Protein AF-A0A821KE47-F1 (afdb_monomer)

Secondary structure (DSSP, 8-state):
--PPPTT-------TT---TTS-----S-S---SSHHHHHHHHHHHHHHHHHHHHGGGTSSS-EEEEEE-SGGGGT--SSPPPP------TTTEEEETTEEEEEEEPTT--PPPPP-----EEEEEPP----STTTT-HHHHHHHHHHHHHHHHHHHHHHH--------

Mean predicted aligned error: 13.87 Å

Sequence (169 aa):
QAGISPTNIEFFYNDQCPSTLLSIPARLFPSYGTGDEQQIYLCRELIELSKQIRILNNELPLKINNIIGIDETFRYTNVFPPLPSSFQTDLHKIRSIEHDKYALIPRSTSRYAPPYSQSLLVLCQLEMTSSNDEGFETLERIKHSKILYYIQLSKLLTYNIHYIFLATT

Radius of gyration: 21.82 Å; Cα contacts (8 Å, |Δi|>4): 116; chains: 1; bounding box: 50×42×61 Å

pLDDT: mean 70.12, std 20.48, range [29.33, 94.44]

Structure (mmCIF, N/CA/C/O backbone):
data_AF-A0A821KE47-F1
#
_entry.id   AF-A0A821KE47-F1
#
loop_
_atom_site.group_PDB
_atom_site.id
_atom_site.type_symbol
_atom_site.label_atom_id
_atom_site.label_alt_id
_atom_site.label_comp_id
_atom_site.label_asym_id
_atom_site.label_entity_id
_atom_site.label_seq_id
_atom_site.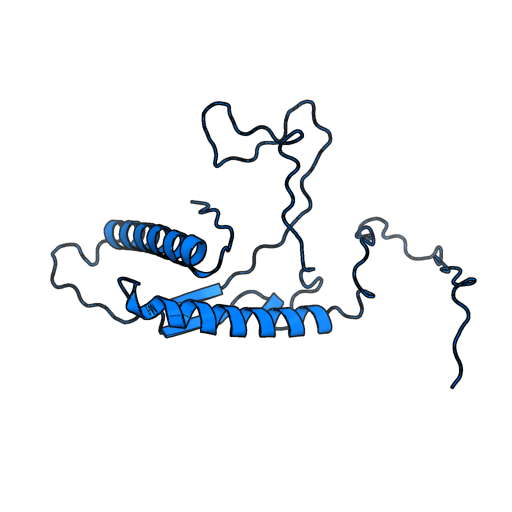pdbx_PDB_ins_code
_atom_site.Cartn_x
_atom_site.Cartn_y
_atom_site.Cartn_z
_atom_site.occupancy
_atom_site.B_iso_or_equiv
_atom_site.auth_seq_id
_atom_site.auth_comp_id
_atom_site.auth_asym_id
_atom_site.auth_atom_id
_atom_site.pdbx_PDB_model_num
ATOM 1 N N . GLN A 1 1 ? 4.639 -22.453 -38.410 1.00 37.50 1 GLN A N 1
ATOM 2 C CA . GLN A 1 1 ? 5.419 -22.667 -37.174 1.00 37.50 1 GLN A CA 1
ATOM 3 C C . GLN A 1 1 ? 6.883 -22.502 -37.541 1.00 37.50 1 GLN A C 1
ATOM 5 O O . GLN A 1 1 ? 7.410 -23.349 -38.244 1.00 37.50 1 GLN A O 1
ATOM 10 N N . ALA A 1 2 ? 7.499 -21.382 -37.173 1.00 32.41 2 ALA A N 1
ATOM 11 C CA . ALA A 1 2 ? 8.924 -21.150 -37.390 1.00 32.41 2 ALA A CA 1
ATOM 12 C C . ALA A 1 2 ? 9.525 -20.807 -36.025 1.00 32.41 2 ALA A C 1
ATOM 14 O O . ALA A 1 2 ? 9.279 -19.728 -35.493 1.00 32.41 2 ALA A O 1
ATOM 15 N N . GLY A 1 3 ? 10.186 -21.791 -35.415 1.00 33.97 3 GLY A N 1
ATOM 16 C CA . GLY A 1 3 ? 10.914 -21.643 -34.161 1.00 33.97 3 GLY A CA 1
ATOM 17 C C . GLY A 1 3 ? 12.363 -21.280 -34.457 1.00 33.97 3 GLY A C 1
ATOM 18 O O . GLY A 1 3 ? 12.992 -21.901 -35.312 1.00 33.97 3 GLY A O 1
ATOM 19 N N . ILE A 1 4 ? 12.880 -20.271 -33.764 1.00 38.12 4 ILE A N 1
ATOM 20 C CA . ILE A 1 4 ? 14.297 -19.912 -33.799 1.00 38.12 4 ILE A CA 1
ATOM 21 C C . ILE A 1 4 ? 15.007 -20.788 -32.755 1.00 38.12 4 ILE A C 1
ATOM 23 O O . ILE A 1 4 ? 14.558 -20.879 -31.613 1.00 38.12 4 ILE A O 1
ATOM 27 N N . SER A 1 5 ? 16.071 -21.481 -33.171 1.00 34.88 5 SER A N 1
ATOM 28 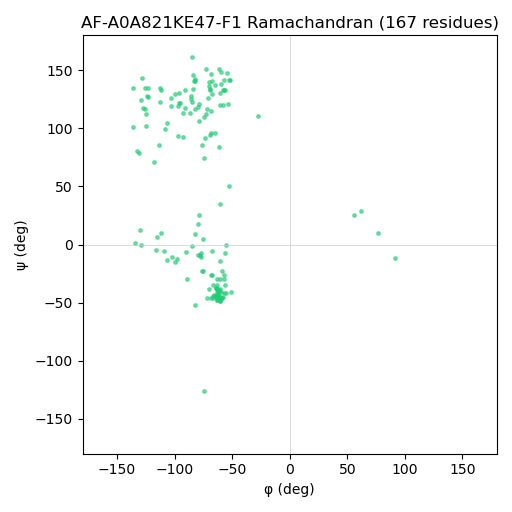C CA . SER A 1 5 ? 16.907 -22.342 -32.317 1.00 34.88 5 SER A CA 1
ATOM 29 C C . SER A 1 5 ? 17.530 -21.541 -31.160 1.00 34.88 5 SER A C 1
ATOM 31 O O . SER A 1 5 ? 18.034 -20.445 -31.409 1.00 34.88 5 SER A O 1
ATOM 33 N N . PRO A 1 6 ? 17.573 -22.068 -29.919 1.00 42.00 6 PRO A N 1
ATOM 34 C CA . PRO A 1 6 ? 17.974 -21.310 -28.728 1.00 42.00 6 PRO A CA 1
ATOM 35 C C . PRO A 1 6 ? 19.485 -21.049 -28.609 1.00 42.00 6 PRO A C 1
ATOM 37 O O . PRO A 1 6 ? 19.932 -20.530 -27.592 1.00 42.00 6 PRO A O 1
ATOM 40 N N . THR A 1 7 ? 20.293 -21.420 -29.602 1.00 39.41 7 THR A N 1
ATOM 41 C CA . THR A 1 7 ? 21.756 -21.432 -29.466 1.00 39.41 7 THR A CA 1
ATOM 42 C C . THR A 1 7 ? 22.489 -20.220 -30.028 1.00 39.41 7 THR A C 1
ATOM 44 O O . THR A 1 7 ? 23.642 -20.041 -29.664 1.00 39.41 7 THR A O 1
ATOM 47 N N . ASN A 1 8 ? 21.853 -19.347 -30.816 1.00 32.22 8 ASN A N 1
ATOM 48 C CA . ASN A 1 8 ? 22.519 -18.171 -31.392 1.00 32.22 8 ASN A CA 1
ATOM 49 C C . ASN A 1 8 ? 21.666 -16.907 -31.208 1.00 32.22 8 ASN A C 1
ATOM 51 O O . ASN A 1 8 ? 20.978 -16.473 -32.130 1.00 32.22 8 ASN A O 1
ATOM 55 N N . ILE A 1 9 ? 21.711 -16.311 -30.017 1.00 35.66 9 ILE A N 1
ATOM 56 C CA . ILE A 1 9 ? 21.353 -14.899 -29.829 1.00 35.66 9 ILE A CA 1
ATOM 57 C C . ILE A 1 9 ? 22.643 -14.188 -29.420 1.00 35.66 9 ILE A C 1
ATOM 59 O O . ILE A 1 9 ? 22.958 -14.065 -28.239 1.00 35.66 9 ILE A O 1
ATOM 63 N N . GLU A 1 10 ? 23.432 -13.780 -30.413 1.00 29.33 10 GLU A N 1
ATOM 64 C CA . GLU A 1 10 ? 24.503 -12.808 -30.203 1.00 29.33 10 GLU A CA 1
ATOM 65 C C . GLU A 1 10 ? 23.851 -11.436 -30.004 1.00 29.33 10 GLU A C 1
ATOM 67 O O . GLU A 1 10 ? 23.216 -10.886 -30.906 1.00 29.33 10 GLU A O 1
ATOM 72 N N . PHE A 1 11 ? 23.955 -10.897 -28.790 1.00 35.72 11 PHE A N 1
ATOM 73 C CA . PHE A 1 11 ? 23.516 -9.539 -28.499 1.00 35.72 11 PHE A CA 1
ATOM 74 C C . PHE A 1 11 ? 24.530 -8.559 -29.091 1.00 35.72 11 PHE A C 1
ATOM 76 O O . PHE A 1 11 ? 25.645 -8.427 -28.586 1.00 35.72 11 PHE A O 1
ATOM 83 N N . PHE A 1 12 ? 24.135 -7.851 -30.148 1.00 30.95 12 PHE A N 1
ATOM 84 C CA . PHE A 1 12 ? 24.880 -6.702 -30.653 1.00 30.95 12 PHE A CA 1
ATOM 85 C C . PHE A 1 12 ? 24.784 -5.557 -29.639 1.00 30.95 12 PHE A C 1
ATOM 87 O O . PHE A 1 12 ? 23.830 -4.779 -29.632 1.00 30.95 12 PHE A O 1
ATOM 94 N N . TYR A 1 13 ? 25.779 -5.466 -28.757 1.00 36.81 13 TYR A N 1
ATOM 95 C CA . TYR A 1 13 ? 26.028 -4.273 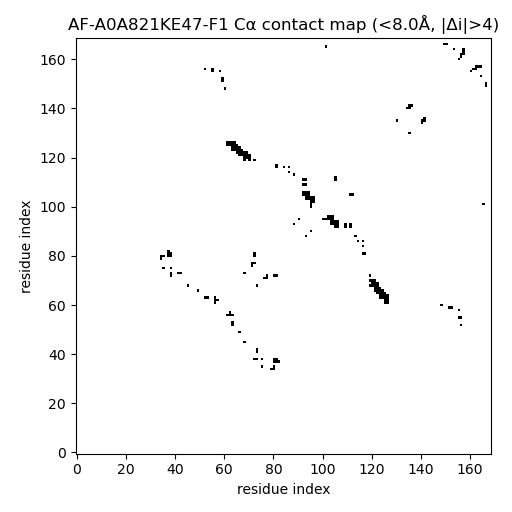-27.956 1.00 36.81 13 TYR A CA 1
ATOM 96 C C . TYR A 1 13 ? 26.633 -3.227 -28.901 1.00 36.81 13 TYR A C 1
ATOM 98 O O . TYR A 1 13 ? 27.831 -3.230 -29.163 1.00 36.81 13 TYR A O 1
ATOM 106 N N . ASN A 1 14 ? 25.793 -2.392 -29.514 1.00 33.88 14 ASN A N 1
ATOM 107 C CA . ASN A 1 14 ? 26.287 -1.317 -30.368 1.00 33.88 14 ASN A CA 1
ATOM 108 C C . ASN A 1 14 ? 27.010 -0.265 -29.511 1.00 33.88 14 ASN A C 1
ATOM 110 O O . ASN A 1 14 ? 26.396 0.441 -28.710 1.00 33.88 14 ASN A O 1
ATOM 114 N N . ASP A 1 15 ? 28.314 -0.162 -29.758 1.00 41.31 15 ASP A N 1
ATOM 115 C CA . ASP A 1 15 ? 29.337 0.747 -29.221 1.00 41.31 15 ASP A CA 1
ATOM 116 C C . ASP A 1 15 ? 29.093 2.257 -29.485 1.00 41.31 15 ASP A C 1
ATOM 118 O O . ASP A 1 15 ? 30.030 3.023 -29.700 1.00 41.31 15 ASP A O 1
ATOM 122 N N . GLN A 1 16 ? 27.845 2.743 -29.491 1.00 38.44 16 GLN A N 1
ATOM 123 C CA . GLN A 1 16 ? 27.553 4.156 -29.807 1.00 38.44 16 GLN A CA 1
ATOM 124 C C . GLN A 1 16 ? 26.643 4.899 -28.821 1.00 38.44 16 GLN A C 1
ATOM 126 O O . GLN A 1 16 ? 26.238 6.023 -29.105 1.00 38.44 16 GLN A O 1
ATOM 131 N N . CYS A 1 17 ? 26.369 4.353 -27.633 1.00 36.53 17 CYS A N 1
ATOM 132 C CA . CYS A 1 17 ? 25.663 5.100 -26.587 1.00 36.53 17 CYS A CA 1
ATOM 133 C C . CYS A 1 17 ? 26.645 5.503 -25.465 1.00 36.53 17 CYS A C 1
ATOM 135 O O . CYS A 1 17 ? 27.013 4.652 -24.655 1.00 36.53 17 CYS A O 1
ATOM 137 N N . PRO A 1 18 ? 27.084 6.776 -25.368 1.00 36.09 18 PRO A N 1
ATOM 138 C CA . PRO A 1 18 ? 28.118 7.211 -24.421 1.00 36.09 18 PRO A CA 1
ATOM 139 C C . PRO A 1 18 ? 27.597 7.400 -22.983 1.00 36.09 18 PRO A C 1
ATOM 141 O O . PRO A 1 18 ? 28.157 8.167 -22.205 1.00 36.09 18 PRO A O 1
ATOM 144 N N . SER A 1 19 ? 26.520 6.716 -22.600 1.00 38.72 19 SER A N 1
ATOM 145 C CA . SER A 1 19 ? 25.905 6.836 -21.279 1.00 38.72 19 SER A CA 1
ATOM 146 C C . SER A 1 19 ? 25.953 5.506 -20.532 1.00 38.72 19 SER A C 1
ATOM 148 O O . SER A 1 19 ? 24.929 4.880 -20.265 1.00 38.72 19 SER A O 1
ATOM 150 N N . THR A 1 20 ? 27.152 5.112 -20.105 1.00 41.34 20 THR A N 1
ATOM 151 C CA . THR A 1 20 ? 27.389 4.088 -19.066 1.00 41.34 20 THR A CA 1
ATOM 152 C C . THR A 1 20 ? 26.690 4.402 -17.733 1.00 41.34 20 THR A C 1
ATOM 154 O O . THR A 1 20 ? 26.663 3.566 -16.839 1.00 41.34 20 THR A O 1
ATOM 157 N N . LEU A 1 21 ? 26.097 5.592 -17.598 1.00 35.94 21 LEU A N 1
ATOM 158 C CA . LEU A 1 21 ? 25.271 6.018 -16.466 1.00 35.94 21 LEU A CA 1
ATOM 159 C C . LEU A 1 21 ? 23.844 5.437 -16.462 1.00 35.94 21 LEU A C 1
ATOM 161 O O . LEU A 1 21 ? 23.156 5.576 -15.456 1.00 35.94 21 LEU A O 1
ATOM 165 N N . LEU A 1 22 ? 23.399 4.795 -17.549 1.00 38.41 22 LEU A N 1
ATOM 166 C CA . LEU A 1 22 ? 22.037 4.251 -17.684 1.00 38.41 22 LEU A CA 1
ATOM 167 C C . LEU A 1 22 ? 21.980 2.722 -17.810 1.00 38.41 22 LEU A C 1
ATOM 169 O O . LEU A 1 22 ? 20.901 2.169 -18.018 1.00 38.41 22 LEU A O 1
ATOM 173 N N . SER A 1 23 ? 23.101 2.008 -17.662 1.00 39.34 23 SER A N 1
ATOM 174 C CA . SER A 1 23 ? 23.066 0.545 -17.629 1.00 39.34 23 SER A CA 1
ATOM 175 C C . SER A 1 23 ? 22.548 0.062 -16.274 1.00 39.34 23 SER A C 1
ATOM 177 O O . SER A 1 23 ? 23.299 -0.265 -15.355 1.00 39.34 23 SER A O 1
ATOM 179 N N . ILE A 1 24 ? 21.224 -0.015 -16.144 1.00 44.53 24 ILE A N 1
ATOM 180 C CA . ILE A 1 24 ? 20.613 -0.855 -15.116 1.00 44.53 24 ILE A CA 1
ATOM 181 C C . ILE A 1 24 ? 21.076 -2.285 -15.428 1.00 44.53 24 ILE A C 1
ATOM 183 O O . ILE A 1 24 ? 20.824 -2.765 -16.537 1.00 44.53 24 ILE A O 1
ATOM 187 N N . PRO A 1 25 ? 21.793 -2.973 -14.519 1.00 40.97 25 PRO A N 1
ATOM 188 C CA . PRO A 1 25 ? 22.222 -4.335 -14.775 1.00 40.97 25 PRO A CA 1
ATOM 189 C C . PRO A 1 25 ? 20.977 -5.174 -15.040 1.00 40.97 25 PRO A C 1
ATOM 191 O O . PRO A 1 25 ? 20.091 -5.254 -14.186 1.00 40.97 25 PRO A O 1
ATOM 194 N N . ALA A 1 26 ? 20.922 -5.770 -16.233 1.00 40.88 26 ALA A N 1
ATOM 195 C CA . ALA A 1 26 ? 19.875 -6.682 -16.657 1.00 40.88 26 ALA A CA 1
ATOM 196 C C . ALA A 1 26 ? 19.873 -7.903 -15.728 1.00 40.88 26 ALA A C 1
ATOM 198 O O . ALA A 1 26 ? 20.492 -8.932 -15.987 1.00 40.88 26 ALA A O 1
ATOM 199 N N . ARG A 1 27 ? 19.200 -7.778 -14.586 1.00 45.91 27 ARG A N 1
ATOM 200 C CA . ARG A 1 27 ? 18.663 -8.940 -13.886 1.00 45.91 27 ARG A CA 1
ATOM 201 C C . ARG A 1 27 ? 17.548 -9.485 -14.769 1.00 45.91 27 ARG A C 1
ATOM 203 O O . ARG A 1 27 ? 16.919 -8.696 -15.463 1.00 45.91 27 ARG A O 1
ATOM 210 N N . LEU A 1 28 ? 17.377 -10.807 -14.752 1.00 47.78 28 LEU A N 1
ATOM 211 C CA . LEU A 1 28 ? 16.480 -11.668 -15.546 1.00 47.78 28 LEU A CA 1
ATOM 212 C C . LEU A 1 28 ? 14.988 -11.266 -15.524 1.00 47.78 28 LEU A C 1
ATOM 214 O O . LEU A 1 28 ? 14.107 -12.077 -15.254 1.00 47.78 28 LEU A O 1
ATOM 218 N N . PHE A 1 29 ? 14.685 -10.005 -15.777 1.00 49.25 29 PHE A N 1
ATOM 219 C CA . PHE A 1 29 ? 13.352 -9.518 -16.022 1.00 49.25 29 PHE A CA 1
ATOM 220 C C . PHE A 1 29 ? 13.032 -9.793 -17.489 1.00 49.25 29 PHE A C 1
ATOM 222 O O . PHE A 1 29 ? 13.926 -9.685 -18.338 1.00 49.25 29 PHE A O 1
ATOM 229 N N . PRO A 1 30 ? 11.784 -10.170 -17.814 1.00 53.28 30 PRO A N 1
ATOM 230 C CA . PRO A 1 30 ? 11.364 -10.193 -19.207 1.00 53.28 30 PRO A CA 1
ATOM 231 C C . PRO A 1 30 ? 11.681 -8.821 -19.809 1.00 53.28 30 PRO A C 1
ATOM 233 O O . PRO A 1 30 ? 11.581 -7.818 -19.100 1.00 53.28 30 PRO A O 1
ATOM 236 N N . SER A 1 31 ? 12.137 -8.814 -21.066 1.00 58.28 31 SER A N 1
ATOM 237 C CA . SER A 1 31 ? 12.613 -7.637 -21.805 1.00 58.28 31 SER A CA 1
ATOM 238 C C . SER A 1 31 ? 11.957 -6.346 -21.311 1.00 58.28 31 SER A C 1
ATOM 240 O O . SER A 1 31 ? 10.749 -6.171 -21.479 1.00 58.28 31 SER A O 1
ATOM 242 N N . TYR A 1 32 ? 12.738 -5.479 -20.662 1.00 61.19 32 TYR A N 1
ATOM 243 C CA . TYR A 1 32 ? 12.285 -4.147 -20.272 1.00 61.19 32 TYR A CA 1
ATOM 244 C C . TYR A 1 32 ? 12.020 -3.383 -21.571 1.00 61.19 32 TYR A C 1
ATOM 246 O O . TYR A 1 32 ? 12.962 -2.961 -22.238 1.00 61.19 32 TYR A O 1
ATOM 254 N N . GLY A 1 33 ? 10.756 -3.381 -22.001 1.00 68.69 33 GLY A N 1
ATOM 255 C CA . GLY A 1 33 ? 10.294 -2.735 -23.223 1.00 68.69 33 GLY A CA 1
ATOM 256 C C . GLY A 1 33 ? 10.249 -1.222 -23.037 1.00 68.69 33 GLY A C 1
ATOM 257 O O . GLY A 1 33 ? 11.225 -0.611 -22.614 1.00 68.69 33 GLY A O 1
ATOM 258 N N . THR A 1 34 ? 9.103 -0.606 -23.315 1.00 74.50 34 THR A N 1
ATOM 259 C CA . THR A 1 34 ? 8.893 0.831 -23.061 1.00 74.50 34 THR A CA 1
ATOM 260 C C . THR A 1 34 ? 8.623 1.142 -21.587 1.00 74.50 34 THR A C 1
ATOM 262 O O . THR A 1 34 ? 8.616 2.308 -21.208 1.00 74.50 34 THR A O 1
ATOM 265 N N . GLY A 1 35 ? 8.415 0.118 -20.749 1.00 76.50 35 GLY A N 1
ATOM 266 C CA . GLY A 1 35 ? 8.033 0.281 -19.346 1.00 76.50 35 GLY A CA 1
ATOM 267 C C . GLY A 1 35 ? 6.513 0.297 -19.124 1.00 76.50 35 GLY A C 1
ATOM 268 O O . GLY A 1 35 ? 6.051 0.175 -17.986 1.00 76.50 35 GLY A O 1
ATOM 269 N N . ASP A 1 36 ? 5.728 0.399 -20.201 1.00 80.62 36 ASP A N 1
ATOM 270 C CA . ASP A 1 36 ? 4.266 0.468 -20.140 1.00 80.62 36 ASP A CA 1
ATOM 271 C C . ASP A 1 36 ? 3.662 -0.814 -19.562 1.00 80.62 36 ASP A C 1
ATOM 273 O O . ASP A 1 36 ? 2.712 -0.769 -18.775 1.00 80.62 36 ASP A O 1
ATOM 277 N N . GLU A 1 37 ? 4.230 -1.977 -19.891 1.00 82.94 37 GLU A N 1
ATOM 278 C CA . GLU A 1 37 ? 3.762 -3.255 -19.366 1.00 82.94 37 GLU A CA 1
ATOM 279 C C . GLU A 1 37 ? 3.925 -3.317 -17.846 1.00 82.94 37 GLU A C 1
ATOM 281 O O . GLU A 1 37 ? 2.988 -3.701 -17.141 1.00 82.94 37 GLU A O 1
ATOM 286 N N . GLN A 1 38 ? 5.087 -2.904 -17.329 1.00 81.81 38 GLN A N 1
ATOM 287 C CA . GLN A 1 38 ? 5.376 -2.855 -15.894 1.00 81.81 38 GLN A CA 1
ATOM 288 C C . GLN A 1 38 ? 4.356 -1.979 -15.175 1.00 81.81 38 GLN A C 1
ATOM 290 O O . GLN A 1 38 ? 3.848 -2.354 -14.117 1.00 81.81 38 GLN A O 1
ATOM 295 N N . GLN A 1 39 ? 4.001 -0.847 -15.774 1.00 85.88 39 GLN A N 1
ATOM 296 C CA . GLN A 1 39 ? 3.023 0.051 -15.196 1.00 85.88 39 GLN A CA 1
ATOM 297 C C . GLN A 1 39 ? 1.597 -0.515 -15.221 1.00 85.88 39 GLN A C 1
ATOM 299 O O . GLN A 1 39 ? 0.854 -0.365 -14.248 1.00 85.88 39 GLN A O 1
ATOM 304 N N . ILE A 1 40 ? 1.206 -1.214 -16.290 1.00 87.31 40 ILE A N 1
ATOM 305 C CA . ILE A 1 40 ? -0.081 -1.921 -16.351 1.00 87.31 40 ILE A CA 1
ATOM 306 C C . ILE A 1 40 ? -0.153 -2.985 -15.251 1.00 87.31 40 ILE A C 1
ATOM 308 O O . ILE A 1 40 ? -1.171 -3.081 -14.559 1.00 87.31 40 ILE A O 1
ATOM 312 N N . TYR A 1 41 ? 0.912 -3.771 -15.065 1.00 86.31 41 TYR A N 1
ATOM 313 C CA . TYR A 1 41 ? 0.985 -4.752 -13.981 1.00 86.31 41 TYR A CA 1
ATOM 314 C C . TYR A 1 41 ? 0.860 -4.081 -12.617 1.00 86.31 41 TYR A C 1
ATOM 316 O O . TYR A 1 41 ? 0.051 -4.506 -11.799 1.00 86.31 41 TYR A O 1
ATOM 324 N N . LEU A 1 42 ? 1.578 -2.984 -12.403 1.00 87.50 42 LEU A N 1
ATOM 325 C CA . LEU A 1 42 ? 1.525 -2.228 -11.162 1.00 87.50 42 LEU A CA 1
ATOM 326 C C . LEU A 1 42 ? 0.116 -1.710 -10.833 1.00 87.50 42 LEU A C 1
ATOM 328 O O . LEU A 1 42 ? -0.361 -1.849 -9.708 1.00 87.50 42 LEU A O 1
ATOM 332 N N . CYS A 1 43 ? -0.575 -1.137 -11.819 1.00 90.50 43 CYS A N 1
ATOM 333 C CA . CYS A 1 43 ? -1.951 -0.678 -11.653 1.00 90.50 43 CYS A CA 1
ATOM 334 C C . CYS A 1 43 ? -2.894 -1.834 -11.283 1.00 90.50 43 CYS A C 1
ATOM 336 O O . CYS A 1 43 ? -3.779 -1.663 -10.443 1.00 90.50 43 CYS A O 1
ATOM 338 N N . ARG A 1 44 ? -2.697 -3.021 -11.874 1.00 91.12 44 ARG A N 1
ATOM 339 C CA . ARG A 1 44 ? -3.464 -4.230 -11.529 1.00 91.12 44 ARG A CA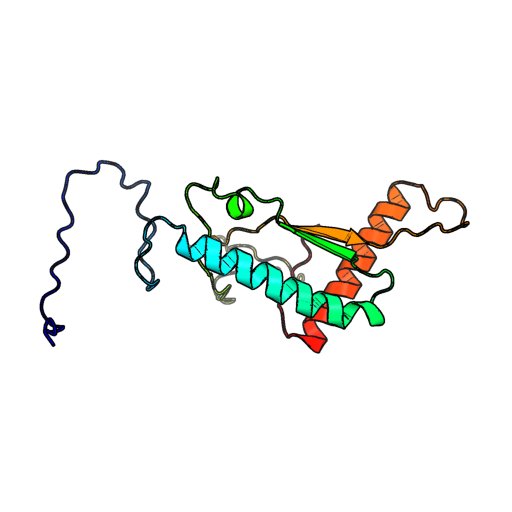 1
ATOM 340 C C . ARG A 1 44 ? -3.185 -4.691 -10.099 1.00 91.12 44 ARG A C 1
ATOM 342 O O . ARG A 1 44 ? -4.136 -4.979 -9.378 1.00 91.12 44 ARG A O 1
ATOM 349 N N . GLU A 1 45 ? -1.924 -4.690 -9.678 1.00 89.00 45 GLU A N 1
ATOM 350 C CA . GLU A 1 45 ? -1.535 -5.030 -8.304 1.00 89.00 45 GLU A CA 1
ATOM 351 C C . GLU A 1 45 ? -2.133 -4.056 -7.283 1.00 89.00 45 GLU A C 1
ATOM 353 O O . GLU A 1 45 ? -2.646 -4.487 -6.254 1.00 89.00 45 GLU A O 1
ATOM 358 N N . LEU A 1 46 ? -2.173 -2.750 -7.578 1.00 91.44 46 LEU A N 1
ATOM 359 C CA . LEU A 1 46 ? -2.836 -1.780 -6.699 1.00 91.44 46 LEU A CA 1
ATOM 360 C C . LEU A 1 46 ? -4.338 -2.076 -6.548 1.00 91.44 46 LEU A C 1
ATOM 362 O O . LEU A 1 46 ? -4.886 -1.958 -5.450 1.00 91.44 46 LEU A O 1
ATOM 366 N N . ILE A 1 47 ? -5.012 -2.464 -7.636 1.00 93.25 47 ILE A N 1
ATOM 367 C CA . ILE A 1 47 ? -6.429 -2.851 -7.598 1.00 93.25 47 ILE A CA 1
ATOM 368 C C . ILE A 1 47 ? -6.618 -4.095 -6.727 1.00 93.25 47 ILE A C 1
ATOM 370 O O . ILE A 1 47 ? -7.559 -4.142 -5.933 1.00 93.25 47 ILE A O 1
ATOM 374 N N . GLU A 1 48 ? -5.746 -5.092 -6.857 1.00 91.50 48 GLU A N 1
ATOM 375 C CA . GLU A 1 48 ? -5.846 -6.323 -6.078 1.00 91.50 48 GLU A CA 1
ATOM 376 C C . GLU A 1 48 ? -5.558 -6.084 -4.593 1.00 91.50 48 GLU A C 1
ATOM 378 O O . GLU A 1 48 ? -6.371 -6.452 -3.742 1.00 91.50 48 GLU A O 1
ATOM 383 N N . LEU A 1 49 ? -4.497 -5.337 -4.279 1.00 89.12 49 LEU A N 1
ATOM 384 C CA . LEU A 1 49 ? -4.205 -4.874 -2.924 1.00 89.12 49 LEU A CA 1
ATOM 385 C C . LEU A 1 49 ? -5.392 -4.101 -2.333 1.00 89.12 49 LEU A C 1
ATOM 387 O O . LEU A 1 49 ? -5.757 -4.297 -1.175 1.00 89.12 49 LEU A O 1
ATOM 391 N N . SER A 1 50 ? -6.043 -3.249 -3.131 1.00 91.69 50 SER A N 1
ATOM 392 C CA . SER A 1 50 ? -7.225 -2.507 -2.690 1.00 91.69 50 SER A CA 1
ATOM 393 C C . SER A 1 50 ? -8.382 -3.432 -2.304 1.00 91.69 50 SER A C 1
ATOM 395 O O . SER A 1 50 ? -9.044 -3.186 -1.293 1.00 91.69 50 SER A O 1
ATOM 397 N N . LYS A 1 51 ? -8.623 -4.514 -3.055 1.00 91.31 51 LYS A N 1
ATOM 398 C CA . LYS A 1 51 ? -9.636 -5.517 -2.685 1.00 91.31 51 LYS A CA 1
ATOM 399 C C . LYS A 1 51 ? -9.268 -6.223 -1.385 1.00 91.31 51 LYS A C 1
ATOM 401 O O . LYS A 1 51 ? -10.124 -6.355 -0.517 1.00 91.31 51 LYS A O 1
ATOM 406 N N . GLN A 1 52 ? -8.009 -6.623 -1.232 1.00 89.69 52 GLN A N 1
ATOM 407 C CA . GLN A 1 52 ? -7.539 -7.313 -0.033 1.00 89.69 52 GLN A CA 1
ATOM 408 C C . GLN A 1 52 ? -7.649 -6.432 1.216 1.00 89.69 52 GLN A C 1
ATOM 410 O O . GLN A 1 52 ? -8.170 -6.870 2.237 1.00 89.69 52 GLN A O 1
ATOM 415 N N . ILE A 1 53 ? -7.263 -5.157 1.120 1.00 89.75 53 ILE A N 1
ATOM 416 C CA . ILE A 1 53 ? -7.431 -4.190 2.212 1.00 89.75 53 ILE A CA 1
ATOM 417 C C . ILE A 1 53 ? -8.913 -4.004 2.561 1.00 89.75 53 ILE A C 1
ATOM 419 O O . ILE A 1 53 ? -9.262 -3.934 3.737 1.00 89.75 53 ILE A O 1
ATOM 423 N N . ARG A 1 54 ? -9.810 -3.974 1.567 1.00 89.75 54 ARG A N 1
ATOM 424 C CA . ARG A 1 54 ? -11.255 -3.850 1.817 1.00 89.75 54 ARG A CA 1
ATOM 425 C C . ARG A 1 54 ? -11.838 -5.029 2.593 1.00 89.75 54 ARG A C 1
ATOM 427 O O . ARG A 1 54 ? -12.786 -4.815 3.340 1.00 89.75 54 ARG A O 1
ATOM 434 N N . ILE A 1 55 ? -11.285 -6.237 2.464 1.00 90.44 55 ILE A N 1
ATOM 435 C CA . ILE A 1 55 ? -11.699 -7.395 3.279 1.00 90.44 55 ILE A CA 1
ATOM 436 C C . ILE A 1 55 ? -11.406 -7.131 4.766 1.00 90.44 55 ILE A C 1
ATOM 438 O O . ILE A 1 55 ? -12.207 -7.489 5.627 1.00 90.44 55 ILE A O 1
ATOM 442 N N . LEU A 1 56 ? -10.314 -6.422 5.065 1.00 88.75 56 LEU A N 1
ATOM 443 C CA . LEU A 1 56 ? -9.902 -6.079 6.429 1.00 88.75 56 LEU A CA 1
ATOM 444 C C . LEU A 1 56 ? -10.709 -4.934 7.061 1.00 88.75 56 LEU A C 1
ATOM 446 O O . LEU A 1 56 ? -10.562 -4.675 8.253 1.00 88.75 56 LEU A O 1
ATOM 450 N N . ASN A 1 57 ? -11.582 -4.252 6.309 1.00 90.31 57 ASN A N 1
ATOM 451 C CA . ASN A 1 57 ? -12.343 -3.099 6.811 1.00 90.31 57 ASN A CA 1
ATOM 452 C C . ASN A 1 57 ? -13.229 -3.416 8.027 1.00 90.31 57 ASN A C 1
ATOM 454 O O . ASN A 1 57 ? -13.571 -2.501 8.768 1.00 90.31 57 ASN A O 1
ATOM 458 N N . ASN A 1 58 ? -13.607 -4.679 8.240 1.00 88.12 58 ASN A N 1
ATOM 459 C CA . ASN A 1 58 ? -14.402 -5.077 9.405 1.00 88.12 58 ASN A CA 1
ATOM 460 C C . ASN A 1 58 ? -13.586 -5.119 10.708 1.00 88.12 58 ASN A C 1
ATOM 462 O O . ASN A 1 58 ? -14.163 -5.029 11.786 1.00 88.12 58 ASN A O 1
ATOM 466 N N . GLU A 1 59 ? -12.263 -5.258 10.614 1.00 90.56 59 GLU A N 1
ATOM 467 C CA . GLU A 1 59 ? -11.346 -5.363 11.759 1.00 90.56 59 GLU A CA 1
ATOM 468 C C . GLU A 1 59 ? -10.592 -4.049 12.031 1.00 90.56 59 GLU A C 1
ATOM 470 O O . GLU A 1 59 ? -9.923 -3.900 13.058 1.00 90.56 59 GLU A O 1
ATOM 475 N N . LEU A 1 60 ? -10.681 -3.087 11.108 1.00 91.00 60 LEU A N 1
ATOM 476 C CA . LEU A 1 60 ? -10.062 -1.772 11.231 1.00 91.00 60 LEU A CA 1
ATOM 477 C C . LEU A 1 60 ? -10.948 -0.811 12.040 1.00 91.00 60 LEU A C 1
ATOM 479 O O . LEU A 1 60 ? -12.170 -0.849 11.919 1.00 91.00 60 LEU A O 1
ATOM 483 N N . PRO A 1 61 ? -10.346 0.104 12.824 1.00 89.56 61 PRO A N 1
ATOM 484 C CA . PRO A 1 61 ? -11.102 1.061 13.637 1.00 89.56 61 PRO A CA 1
ATOM 485 C C . PRO A 1 61 ? -11.855 2.103 12.798 1.00 89.56 61 PRO A C 1
ATOM 487 O O . PRO A 1 61 ? -12.855 2.641 13.253 1.00 89.56 61 PRO A O 1
ATOM 490 N N . LEU A 1 62 ? -11.363 2.392 11.590 1.00 91.38 62 LEU A N 1
ATOM 491 C CA . LEU A 1 62 ? -12.029 3.215 10.583 1.00 91.38 62 LEU A CA 1
ATOM 492 C C . LEU A 1 62 ? -11.888 2.531 9.231 1.00 91.38 62 LEU A C 1
ATOM 494 O O . LEU A 1 62 ? -10.789 2.089 8.868 1.00 91.38 62 LEU A O 1
ATOM 498 N N . LYS A 1 63 ? -12.980 2.474 8.477 1.00 93.19 63 LYS A N 1
ATOM 499 C CA . LYS A 1 63 ? -12.999 1.851 7.153 1.00 93.19 63 LYS A CA 1
ATOM 500 C C . LYS A 1 63 ? -12.223 2.681 6.140 1.00 93.19 63 LYS A C 1
ATOM 502 O O . LYS A 1 63 ? -12.318 3.908 6.108 1.00 93.19 63 LYS A O 1
ATOM 507 N N . ILE A 1 64 ? -11.478 1.997 5.276 1.00 94.44 64 ILE A N 1
ATOM 508 C CA . ILE A 1 64 ? -10.829 2.605 4.115 1.00 94.44 64 ILE A CA 1
ATOM 509 C C . ILE A 1 64 ? -11.838 2.602 2.969 1.00 94.44 64 ILE A C 1
ATOM 511 O O . ILE A 1 64 ? -12.211 1.541 2.459 1.00 94.44 64 ILE A O 1
ATOM 515 N N . ASN A 1 65 ? -12.264 3.796 2.559 1.00 92.00 65 ASN A N 1
ATOM 516 C CA . ASN A 1 65 ? -13.228 3.985 1.478 1.00 92.00 65 ASN A CA 1
ATOM 517 C C . ASN A 1 65 ? -12.536 3.924 0.114 1.00 92.00 65 ASN A C 1
ATOM 519 O O . ASN A 1 65 ? -12.914 3.131 -0.753 1.00 92.00 65 ASN A O 1
ATOM 523 N N . ASN A 1 66 ? -11.472 4.716 -0.050 1.00 92.06 66 ASN A N 1
ATOM 524 C CA . ASN A 1 66 ? -10.749 4.835 -1.314 1.00 92.06 66 ASN A CA 1
ATOM 525 C C . ASN A 1 66 ? -9.249 4.620 -1.126 1.00 92.06 66 ASN A C 1
ATOM 527 O O . ASN A 1 66 ? -8.662 5.064 -0.141 1.00 92.06 66 ASN A O 1
ATOM 531 N N . ILE A 1 67 ? -8.637 3.973 -2.115 1.00 94.12 67 ILE A N 1
ATOM 532 C CA . ILE A 1 67 ? -7.193 3.766 -2.226 1.00 94.12 67 ILE A CA 1
ATOM 533 C C . ILE A 1 67 ? -6.804 4.252 -3.619 1.00 94.12 67 ILE A C 1
ATOM 535 O O . ILE A 1 67 ? -7.316 3.737 -4.612 1.00 94.12 67 ILE A O 1
ATOM 539 N N . ILE A 1 68 ? -5.962 5.281 -3.688 1.00 93.38 68 ILE A N 1
ATOM 540 C CA . ILE A 1 68 ? -5.635 5.990 -4.929 1.00 93.38 68 ILE A CA 1
ATOM 541 C C . ILE A 1 68 ? -4.117 6.074 -5.064 1.00 93.38 68 ILE A C 1
ATOM 543 O O . ILE A 1 68 ? -3.443 6.606 -4.185 1.00 93.38 68 ILE A O 1
ATOM 547 N N . GLY A 1 69 ? -3.573 5.582 -6.174 1.00 92.31 69 GLY A N 1
ATOM 548 C CA . GLY A 1 69 ? -2.168 5.784 -6.515 1.00 92.31 69 GLY A CA 1
ATOM 549 C C . GLY A 1 69 ? -1.926 7.235 -6.931 1.00 92.31 69 GLY A C 1
ATOM 550 O O . GLY A 1 69 ? -2.504 7.691 -7.914 1.00 92.31 69 GLY A O 1
ATOM 551 N N . ILE A 1 70 ? -1.109 7.971 -6.173 1.00 93.75 70 ILE A N 1
ATOM 552 C CA . ILE A 1 70 ? -0.819 9.394 -6.448 1.00 93.75 70 ILE A CA 1
ATOM 553 C C . ILE A 1 70 ? 0.582 9.626 -7.017 1.00 93.75 70 ILE A C 1
ATOM 555 O O . ILE A 1 70 ? 0.857 10.709 -7.544 1.00 93.75 70 ILE A O 1
ATOM 559 N N . ASP A 1 71 ? 1.432 8.605 -6.937 1.00 91.12 71 ASP A N 1
ATOM 560 C CA . ASP A 1 71 ? 2.742 8.552 -7.573 1.00 91.12 71 ASP A CA 1
ATOM 561 C C . ASP A 1 71 ? 2.666 8.814 -9.088 1.00 91.12 71 ASP A C 1
ATOM 563 O O . ASP A 1 71 ? 1.692 8.452 -9.755 1.00 91.12 71 ASP A O 1
ATOM 567 N N . GLU A 1 72 ? 3.711 9.424 -9.644 1.00 90.12 72 GLU A N 1
ATOM 568 C CA . GLU A 1 72 ? 3.866 9.646 -11.088 1.00 90.12 72 GLU A CA 1
ATOM 569 C C . GLU A 1 72 ? 3.808 8.350 -11.901 1.00 90.12 72 GLU A C 1
ATOM 571 O O . GLU A 1 72 ? 3.304 8.334 -13.028 1.00 90.12 72 GLU A O 1
ATOM 576 N N . THR A 1 73 ? 4.227 7.244 -11.288 1.00 89.25 73 THR A N 1
ATOM 577 C CA . THR A 1 73 ? 4.147 5.912 -11.875 1.00 89.25 73 THR A CA 1
ATOM 578 C C . THR A 1 73 ? 2.709 5.514 -12.190 1.00 89.25 73 THR A C 1
ATOM 580 O O . THR A 1 73 ? 2.493 4.791 -13.142 1.00 89.25 73 THR A O 1
ATOM 583 N N . PHE A 1 74 ? 1.687 5.988 -11.471 1.00 89.69 74 PHE A N 1
ATOM 584 C CA . PHE A 1 74 ? 0.295 5.641 -11.801 1.00 89.69 74 PHE A CA 1
ATOM 585 C C . PHE A 1 74 ? -0.276 6.458 -12.972 1.00 89.69 74 PHE A C 1
ATOM 587 O O . PHE A 1 74 ? -1.361 6.146 -13.462 1.00 89.69 74 PHE A O 1
ATOM 594 N N . ARG A 1 75 ? 0.435 7.498 -13.434 1.00 90.25 75 ARG A N 1
ATOM 595 C CA . ARG A 1 75 ? -0.012 8.432 -14.484 1.00 90.25 75 ARG A CA 1
ATOM 596 C C . ARG A 1 75 ? 0.775 8.333 -15.793 1.00 90.25 75 ARG A C 1
ATOM 598 O O . ARG A 1 75 ? 0.586 9.182 -16.654 1.00 90.25 75 ARG A O 1
ATOM 605 N N . TYR A 1 76 ? 1.621 7.317 -15.960 1.00 88.50 76 TYR A N 1
ATOM 606 C CA . TYR A 1 76 ? 2.481 7.146 -17.144 1.00 88.50 76 TYR A CA 1
ATOM 607 C C . TYR A 1 76 ? 3.475 8.295 -17.334 1.00 88.50 76 TYR A C 1
ATOM 609 O O . TYR A 1 76 ? 3.866 8.612 -18.451 1.00 88.50 76 TYR A O 1
ATOM 617 N N . THR A 1 77 ? 3.878 8.942 -16.234 1.00 89.12 77 THR A N 1
ATOM 618 C CA . THR A 1 77 ? 4.848 10.047 -16.269 1.00 89.12 77 THR A CA 1
ATOM 619 C C . THR A 1 77 ? 6.204 9.681 -15.669 1.00 89.12 77 THR A C 1
ATOM 621 O O . THR A 1 77 ? 7.123 10.489 -15.743 1.00 89.12 77 THR A O 1
ATOM 624 N N . ASN A 1 78 ? 6.349 8.486 -15.087 1.00 84.62 78 ASN A N 1
ATOM 625 C CA . ASN A 1 78 ? 7.646 7.995 -14.629 1.00 84.62 78 ASN A CA 1
ATOM 626 C C . ASN A 1 78 ? 8.448 7.472 -15.833 1.00 84.62 78 ASN A C 1
ATOM 628 O O . ASN A 1 78 ? 8.008 6.553 -16.519 1.00 84.62 78 ASN A O 1
ATOM 632 N N . VAL A 1 79 ? 9.625 8.055 -16.069 1.00 81.19 79 VAL A N 1
ATOM 633 C CA . VAL A 1 79 ? 10.532 7.687 -17.174 1.00 81.19 79 VAL A CA 1
ATOM 634 C C . VAL A 1 79 ? 11.114 6.281 -16.988 1.00 81.19 79 VAL A C 1
ATOM 636 O O . VAL A 1 79 ? 11.457 5.615 -17.960 1.00 81.19 79 VAL A O 1
ATOM 639 N N . PHE A 1 80 ? 11.208 5.821 -15.740 1.00 80.31 80 PHE A N 1
ATOM 640 C CA . PHE A 1 80 ? 11.733 4.512 -15.371 1.00 80.31 80 PHE A CA 1
ATOM 641 C C . PHE A 1 80 ? 10.751 3.830 -14.413 1.00 80.31 80 PHE A C 1
ATOM 643 O O . PHE A 1 80 ? 10.968 3.842 -13.196 1.00 80.31 80 PHE A O 1
ATOM 650 N N . PRO A 1 81 ? 9.643 3.258 -14.924 1.00 76.06 81 PRO A N 1
ATOM 651 C CA . PRO A 1 81 ? 8.673 2.587 -14.074 1.00 76.06 81 PRO A CA 1
ATOM 652 C C . PRO A 1 81 ? 9.353 1.476 -13.264 1.00 76.06 81 PRO A C 1
ATOM 654 O O . PRO A 1 81 ? 10.245 0.779 -13.776 1.00 76.06 81 PRO A O 1
ATOM 657 N N . PRO A 1 82 ? 8.950 1.314 -11.993 1.00 78.25 82 PRO A N 1
ATOM 658 C CA . PRO A 1 82 ? 9.614 0.433 -11.058 1.00 78.25 82 PRO A CA 1
ATOM 659 C C . PRO A 1 82 ? 9.485 -1.013 -11.514 1.00 78.25 82 PRO A C 1
ATOM 661 O O . PRO A 1 82 ? 8.422 -1.490 -11.920 1.00 78.25 82 PRO A O 1
ATOM 664 N N . LEU A 1 83 ? 10.594 -1.730 -11.396 1.00 77.12 83 LEU A N 1
ATOM 665 C CA . LEU A 1 83 ? 10.628 -3.162 -11.618 1.00 77.12 83 LEU A CA 1
ATOM 666 C C . LEU A 1 83 ? 10.184 -3.905 -10.353 1.00 77.12 83 LEU A C 1
ATOM 668 O O . LEU A 1 83 ? 10.592 -3.518 -9.252 1.00 77.12 83 LEU A O 1
ATOM 672 N N . PRO A 1 84 ? 9.409 -4.999 -10.486 1.00 72.00 84 PRO A N 1
ATOM 673 C CA . PRO A 1 84 ? 9.130 -5.888 -9.369 1.00 72.00 84 PRO A CA 1
ATOM 674 C C . PRO A 1 84 ? 10.438 -6.344 -8.721 1.00 72.00 84 PRO A C 1
ATOM 676 O O . PRO A 1 84 ? 11.296 -6.942 -9.364 1.00 72.00 84 PRO A O 1
ATOM 679 N N . SER A 1 85 ? 10.606 -6.047 -7.440 1.00 67.62 85 SER A N 1
ATOM 680 C CA . SER A 1 85 ? 11.821 -6.350 -6.693 1.00 67.62 85 SER A CA 1
ATOM 681 C C . SER A 1 85 ? 11.460 -7.204 -5.490 1.00 67.62 85 SER A C 1
ATOM 683 O O . SER A 1 85 ? 10.596 -6.839 -4.693 1.00 67.62 85 SER A O 1
ATOM 685 N N . SER A 1 86 ? 12.123 -8.349 -5.338 1.00 61.56 86 SER A N 1
ATOM 686 C CA . SER A 1 86 ? 12.079 -9.089 -4.082 1.00 61.56 86 SER A CA 1
ATOM 687 C C . SER A 1 86 ? 13.052 -8.438 -3.105 1.00 61.56 86 SER A C 1
ATOM 689 O O . SER A 1 86 ? 14.265 -8.441 -3.343 1.00 61.56 86 SER A O 1
ATOM 691 N N . PHE A 1 87 ? 12.546 -7.929 -1.983 1.00 58.19 87 PHE A N 1
ATOM 692 C CA . PHE A 1 87 ? 13.388 -7.435 -0.898 1.00 58.19 87 PHE A CA 1
ATOM 693 C C . PHE A 1 87 ? 14.011 -8.618 -0.138 1.00 58.19 87 PHE A C 1
ATOM 695 O O . PHE A 1 87 ? 13.582 -8.992 0.949 1.00 58.19 87 PHE A O 1
ATOM 702 N N . GLN A 1 88 ? 15.007 -9.261 -0.748 1.00 54.69 88 GLN A N 1
ATOM 703 C CA . GLN A 1 88 ? 15.838 -10.275 -0.106 1.00 54.69 88 GLN A CA 1
ATOM 704 C C . GLN A 1 88 ? 17.070 -9.580 0.463 1.00 54.69 88 GLN A C 1
ATOM 706 O O . GLN A 1 88 ? 18.065 -9.354 -0.228 1.00 54.69 88 GLN A O 1
ATOM 711 N N . THR A 1 89 ? 16.992 -9.174 1.726 1.00 54.41 89 THR A N 1
ATOM 712 C CA . THR A 1 89 ? 18.153 -8.640 2.430 1.00 54.41 89 THR A CA 1
ATOM 713 C C . THR A 1 89 ? 18.997 -9.785 2.961 1.00 54.41 89 THR A C 1
ATOM 715 O O . THR A 1 89 ? 18.572 -10.556 3.817 1.00 54.41 89 THR A O 1
ATOM 718 N N . ASP A 1 90 ? 20.226 -9.895 2.459 1.00 57.03 90 ASP A N 1
ATOM 719 C CA . ASP A 1 90 ? 21.237 -10.754 3.067 1.00 57.03 90 ASP A CA 1
ATOM 720 C C . ASP A 1 90 ? 21.627 -10.159 4.430 1.00 57.03 90 ASP A C 1
ATOM 722 O O . ASP A 1 90 ? 22.452 -9.241 4.527 1.00 57.03 90 ASP A O 1
ATOM 726 N N . LEU A 1 91 ? 20.990 -10.662 5.490 1.00 57.84 91 LEU A N 1
ATOM 727 C CA . LEU A 1 91 ? 21.197 -10.225 6.873 1.00 57.84 91 LEU A CA 1
ATOM 728 C C . LEU A 1 91 ? 22.645 -10.432 7.350 1.00 57.84 91 LEU A C 1
ATOM 730 O O . LEU A 1 91 ? 23.042 -9.847 8.353 1.00 57.84 91 LEU A O 1
ATOM 734 N N . HIS A 1 92 ? 23.469 -11.213 6.642 1.00 56.25 92 HIS A N 1
ATOM 735 C CA . HIS A 1 92 ? 24.894 -11.324 6.959 1.00 56.25 92 HIS A CA 1
ATOM 736 C C . HIS A 1 92 ? 25.703 -10.101 6.489 1.00 56.25 92 HIS A C 1
ATOM 738 O O . HIS A 1 92 ? 26.768 -9.819 7.047 1.00 56.25 92 HIS A O 1
ATOM 744 N N . LYS A 1 93 ? 25.204 -9.347 5.497 1.00 54.12 93 LYS A N 1
ATOM 745 C CA . LYS A 1 93 ? 25.874 -8.172 4.901 1.00 54.12 93 LYS A CA 1
ATOM 746 C C . LYS A 1 93 ? 25.372 -6.827 5.433 1.00 54.12 93 LYS A C 1
ATOM 748 O O . LYS A 1 93 ? 26.057 -5.816 5.253 1.00 54.12 93 LYS A O 1
ATOM 753 N N . ILE A 1 94 ? 24.223 -6.820 6.106 1.00 56.22 94 ILE A N 1
ATOM 754 C CA . ILE A 1 94 ? 23.616 -5.662 6.772 1.00 56.22 94 ILE A CA 1
ATOM 755 C C . ILE A 1 94 ? 23.669 -5.904 8.289 1.00 56.22 94 ILE A C 1
ATOM 757 O O . ILE A 1 94 ? 23.349 -6.995 8.745 1.00 56.22 94 ILE A O 1
ATOM 761 N N . ARG A 1 95 ? 24.092 -4.927 9.104 1.00 51.62 95 ARG A N 1
ATOM 762 C CA . ARG A 1 95 ? 23.956 -5.037 10.570 1.00 51.62 95 ARG A CA 1
ATOM 763 C C . ARG A 1 95 ? 22.552 -4.541 10.931 1.00 51.62 95 ARG A C 1
ATOM 765 O O . ARG A 1 95 ? 22.230 -3.398 10.613 1.00 51.62 95 ARG A O 1
ATOM 772 N N . SER A 1 96 ? 21.753 -5.342 11.637 1.00 49.25 96 SER A N 1
ATOM 773 C CA . SER A 1 96 ? 20.851 -4.749 12.627 1.00 49.25 96 SER A CA 1
ATOM 774 C C . SER A 1 96 ? 21.750 -4.239 13.746 1.00 49.25 96 SER A C 1
ATOM 776 O O . SER A 1 96 ? 22.677 -4.949 14.151 1.00 49.25 96 SER A O 1
ATOM 778 N N . ILE A 1 97 ? 21.552 -3.018 14.241 1.00 48.12 97 ILE A N 1
ATOM 779 C CA . ILE A 1 97 ? 22.201 -2.636 15.502 1.00 48.12 97 ILE A CA 1
ATOM 780 C C . ILE A 1 97 ? 21.856 -3.738 16.512 1.00 48.12 97 ILE A C 1
ATOM 782 O O . ILE A 1 97 ? 20.743 -4.262 16.487 1.00 48.12 97 ILE A O 1
ATOM 786 N N . GLU A 1 98 ? 22.799 -4.116 17.376 1.00 45.59 98 GLU A N 1
ATOM 787 C CA . GLU A 1 98 ? 22.654 -5.200 18.367 1.00 45.59 98 GLU A CA 1
ATOM 788 C C . GLU A 1 98 ? 21.445 -5.038 19.314 1.00 45.59 98 GLU A C 1
ATOM 790 O O . GLU A 1 98 ? 21.209 -5.898 20.150 1.00 45.59 98 G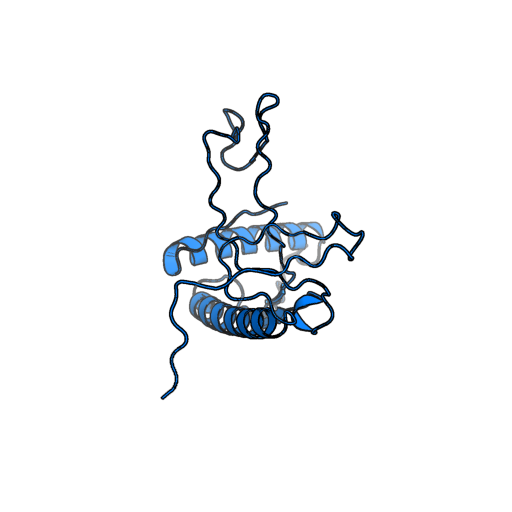LU A O 1
ATOM 795 N N . HIS A 1 99 ? 20.662 -3.966 19.174 1.00 41.94 99 HIS A N 1
ATOM 796 C CA . HIS A 1 99 ? 19.490 -3.652 19.981 1.00 41.94 99 HIS A CA 1
ATOM 797 C C . HIS A 1 99 ? 18.269 -3.205 19.156 1.00 41.94 99 HIS A C 1
ATOM 799 O O . HIS A 1 99 ? 17.235 -2.927 19.752 1.00 41.94 99 HIS A O 1
ATOM 805 N N . ASP A 1 100 ? 18.345 -3.156 17.817 1.00 42.97 100 ASP A N 1
ATOM 806 C CA . ASP A 1 100 ? 17.253 -2.612 17.002 1.00 42.97 100 ASP A CA 1
ATOM 807 C C . ASP A 1 100 ? 16.959 -3.477 15.771 1.00 42.97 100 ASP A C 1
ATOM 809 O O . ASP A 1 100 ? 17.659 -3.454 14.756 1.00 42.97 100 ASP A O 1
ATOM 813 N N . LYS A 1 101 ? 15.894 -4.277 15.879 1.00 48.53 101 LYS A N 1
ATOM 814 C CA . LYS A 1 101 ? 15.437 -5.247 14.868 1.00 48.53 101 LYS A CA 1
ATOM 815 C C . LYS A 1 101 ? 14.905 -4.576 13.588 1.00 48.53 101 LYS A C 1
ATOM 817 O O . LYS A 1 101 ? 14.581 -5.270 12.628 1.00 48.53 101 LYS A O 1
ATOM 822 N N . TYR A 1 102 ? 14.807 -3.246 13.582 1.00 49.12 102 TYR A N 1
ATOM 823 C CA . TYR A 1 102 ? 14.062 -2.466 12.590 1.00 49.12 102 TYR A CA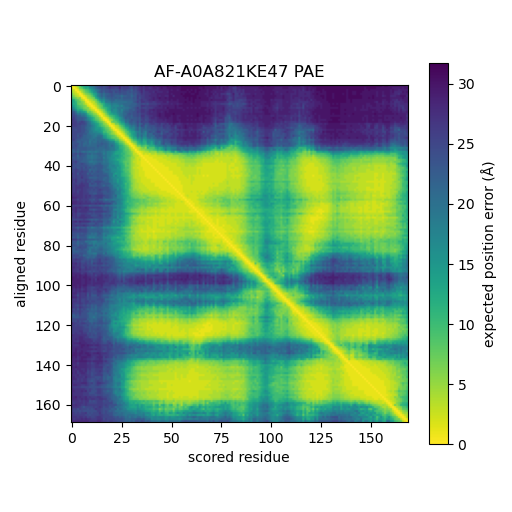 1
ATOM 824 C C . TYR A 1 102 ? 14.928 -1.536 11.729 1.00 49.12 102 TYR A C 1
ATOM 826 O O . TYR A 1 102 ? 14.412 -0.934 10.792 1.00 49.12 102 TYR A O 1
ATOM 834 N N . ALA A 1 103 ? 16.235 -1.432 11.996 1.00 51.97 103 ALA A N 1
ATOM 835 C CA . ALA A 1 103 ? 17.146 -0.586 11.226 1.00 51.97 103 ALA A CA 1
ATOM 836 C C . ALA A 1 103 ? 18.155 -1.428 10.431 1.00 51.97 103 ALA A C 1
ATOM 838 O O . ALA A 1 103 ? 18.918 -2.214 10.995 1.00 51.97 103 ALA A O 1
ATOM 839 N N . LEU A 1 104 ? 18.173 -1.245 9.108 1.00 59.38 104 LEU A N 1
ATOM 840 C CA . LEU A 1 104 ? 19.111 -1.892 8.191 1.00 59.38 104 LEU A CA 1
ATOM 841 C C . LEU A 1 104 ? 20.280 -0.944 7.907 1.00 59.38 104 LEU A C 1
ATOM 843 O O . LEU A 1 104 ? 20.197 -0.110 7.008 1.00 59.38 104 LEU A O 1
ATOM 847 N N . ILE A 1 105 ? 21.369 -1.060 8.671 1.00 62.66 105 ILE A N 1
ATOM 848 C CA . ILE A 1 105 ? 22.553 -0.209 8.489 1.00 62.66 105 ILE A CA 1
ATOM 849 C C . ILE A 1 105 ? 23.658 -1.005 7.776 1.00 62.66 105 ILE A C 1
ATOM 851 O O . ILE A 1 105 ? 24.045 -2.087 8.242 1.00 62.66 105 ILE A O 1
ATOM 855 N N . PRO A 1 106 ? 24.199 -0.501 6.648 1.00 62.31 106 PRO A N 1
ATOM 856 C CA . PRO A 1 106 ? 25.363 -1.104 6.008 1.00 62.31 106 PRO A CA 1
ATOM 857 C C . PRO A 1 106 ? 26.543 -1.171 6.985 1.00 62.31 106 PRO A C 1
ATOM 859 O O . PRO A 1 106 ? 26.864 -0.194 7.661 1.00 62.31 106 PRO A O 1
ATOM 862 N N . ARG A 1 107 ? 27.220 -2.323 7.075 1.00 63.53 107 ARG A N 1
ATOM 863 C CA . ARG A 1 107 ? 28.465 -2.411 7.857 1.00 63.53 107 ARG A CA 1
ATOM 864 C C . ARG A 1 107 ? 29.542 -1.571 7.176 1.00 63.53 107 ARG A C 1
ATOM 866 O O . ARG A 1 107 ? 29.691 -1.652 5.962 1.00 63.53 107 ARG A O 1
ATOM 873 N N . SER A 1 108 ? 30.356 -0.864 7.955 1.00 66.62 108 SER A N 1
ATOM 874 C CA . SER A 1 108 ? 31.491 -0.077 7.444 1.00 66.62 108 SER A CA 1
ATOM 875 C C . SER A 1 108 ? 32.497 -0.902 6.629 1.00 66.62 108 SER A C 1
ATOM 877 O O . SER A 1 108 ? 33.169 -0.371 5.753 1.00 66.62 108 SER A O 1
ATOM 879 N N . THR A 1 109 ? 32.584 -2.209 6.884 1.00 63.62 109 THR A N 1
ATOM 880 C CA . THR A 1 109 ? 33.448 -3.156 6.162 1.00 63.62 109 THR A CA 1
ATOM 881 C C . THR A 1 109 ? 32.779 -3.802 4.947 1.00 63.62 109 THR A C 1
ATOM 883 O O . THR A 1 109 ? 33.421 -4.541 4.201 1.00 63.62 109 THR A O 1
ATOM 886 N N . SER A 1 110 ? 31.485 -3.561 4.741 1.00 64.50 110 SER A N 1
ATOM 887 C CA . SER A 1 110 ? 30.697 -4.197 3.694 1.00 64.50 110 SER A CA 1
ATOM 888 C C . SER A 1 110 ? 30.643 -3.309 2.456 1.00 64.50 110 SER A C 1
ATOM 890 O O . SER A 1 110 ? 30.140 -2.192 2.502 1.00 64.50 110 SER A O 1
ATOM 892 N N . ARG A 1 111 ? 31.102 -3.832 1.311 1.00 67.00 111 ARG A N 1
ATOM 893 C CA . ARG A 1 111 ? 30.877 -3.224 -0.018 1.00 67.00 111 ARG A CA 1
ATOM 894 C C . ARG A 1 111 ? 29.481 -3.538 -0.579 1.00 67.00 111 ARG A C 1
ATOM 896 O O . ARG A 1 111 ? 29.263 -3.465 -1.783 1.00 67.00 111 ARG A O 1
ATOM 903 N N . TYR A 1 112 ? 28.552 -3.957 0.278 1.00 65.00 112 TYR A N 1
ATOM 904 C CA . TYR A 1 112 ? 27.193 -4.310 -0.104 1.00 65.00 112 TYR A CA 1
ATOM 905 C C . TYR A 1 112 ? 26.278 -3.091 -0.001 1.00 65.00 112 TYR A C 1
ATOM 907 O O . TYR A 1 112 ? 26.042 -2.578 1.092 1.00 65.00 112 TYR A O 1
ATOM 915 N N . ALA A 1 113 ? 25.721 -2.678 -1.136 1.00 63.62 113 ALA A N 1
ATOM 916 C CA . ALA A 1 113 ? 24.549 -1.819 -1.178 1.00 63.62 113 ALA A CA 1
ATOM 917 C C . ALA A 1 113 ? 23.318 -2.705 -1.436 1.00 63.62 113 ALA A C 1
ATOM 919 O O . ALA A 1 113 ? 23.358 -3.524 -2.363 1.00 63.62 113 ALA A O 1
ATOM 920 N N . PRO A 1 114 ? 22.240 -2.595 -0.636 1.00 64.50 114 PRO A N 1
ATOM 921 C CA . PRO A 1 114 ? 21.001 -3.292 -0.948 1.00 64.50 114 PRO A CA 1
ATOM 922 C C . PRO A 1 114 ? 20.480 -2.832 -2.319 1.00 64.50 114 PRO A C 1
ATOM 924 O O . PRO A 1 114 ? 20.704 -1.681 -2.704 1.00 64.50 114 PRO A O 1
ATOM 927 N N . PRO A 1 115 ? 19.801 -3.714 -3.074 1.00 64.75 115 PRO A N 1
ATOM 928 C CA . PRO A 1 115 ? 19.184 -3.312 -4.328 1.00 64.75 115 PRO A CA 1
ATOM 929 C C . PRO A 1 115 ? 18.192 -2.178 -4.063 1.00 64.75 115 PRO A C 1
ATOM 931 O O . PRO A 1 115 ? 17.389 -2.255 -3.132 1.00 64.75 115 PRO A O 1
ATOM 934 N N . TYR A 1 116 ? 18.262 -1.128 -4.880 1.00 68.69 116 TYR A N 1
ATOM 935 C CA . TYR A 1 116 ? 17.287 -0.049 -4.823 1.00 68.69 116 TYR A CA 1
ATOM 936 C C . TYR A 1 116 ? 15.892 -0.614 -5.107 1.00 68.69 116 TYR A C 1
ATOM 938 O O . TYR A 1 116 ? 15.693 -1.348 -6.076 1.00 68.69 116 TYR A O 1
ATOM 946 N N . SER A 1 117 ? 14.943 -0.279 -4.240 1.00 71.69 117 SER A N 1
ATOM 947 C CA . SER A 1 117 ? 13.531 -0.593 -4.411 1.00 71.69 117 SER A CA 1
ATOM 948 C C . SER A 1 117 ? 12.765 0.710 -4.288 1.00 71.69 117 SER A C 1
ATOM 950 O O . SER A 1 117 ? 12.800 1.348 -3.236 1.00 71.69 117 SER A O 1
ATOM 952 N N . GLN A 1 118 ? 12.105 1.118 -5.366 1.00 77.75 118 GLN A N 1
ATOM 953 C CA . GLN A 1 118 ? 11.308 2.336 -5.372 1.00 77.75 118 GLN A CA 1
ATOM 954 C C . GLN A 1 118 ? 10.042 2.127 -4.535 1.00 77.75 118 GLN A C 1
ATOM 956 O O . GLN A 1 118 ? 9.280 1.188 -4.770 1.00 77.75 118 GLN A O 1
ATOM 961 N N . SER A 1 119 ? 9.816 3.010 -3.565 1.00 82.62 119 SER A N 1
ATOM 962 C CA . SER A 1 119 ? 8.543 3.101 -2.849 1.00 82.62 119 SER A CA 1
ATOM 963 C C . SER A 1 119 ? 7.554 3.918 -3.669 1.00 82.62 119 SER A C 1
ATOM 965 O O . SER A 1 119 ? 7.932 4.931 -4.252 1.00 82.62 119 SER A O 1
ATOM 967 N N . LEU A 1 120 ? 6.290 3.501 -3.679 1.00 87.44 120 LEU A N 1
ATOM 968 C CA . LEU A 1 120 ? 5.231 4.173 -4.427 1.00 87.44 120 LEU A CA 1
ATOM 969 C C . LEU A 1 120 ? 4.226 4.813 -3.493 1.00 87.44 120 LEU A C 1
ATOM 971 O O . LEU A 1 120 ? 3.771 4.198 -2.525 1.00 87.44 120 LEU A O 1
ATOM 975 N N . LEU A 1 121 ? 3.863 6.050 -3.808 1.00 90.81 121 LEU A N 1
ATOM 976 C CA . LEU A 1 121 ? 2.953 6.813 -2.976 1.00 90.81 121 LEU A CA 1
ATOM 977 C C . LEU A 1 121 ? 1.485 6.499 -3.300 1.00 90.81 121 LEU A C 1
ATOM 979 O O . LEU A 1 121 ? 1.002 6.699 -4.420 1.00 90.81 121 LEU A O 1
ATOM 983 N N . VAL A 1 122 ? 0.762 6.053 -2.274 1.00 91.50 122 VAL A N 1
ATOM 984 C CA . VAL A 1 122 ? -0.666 5.728 -2.326 1.00 91.50 122 VAL A CA 1
ATOM 985 C C . VAL A 1 122 ? -1.403 6.504 -1.236 1.00 91.50 122 VAL A C 1
ATOM 987 O O . VAL A 1 122 ? -0.964 6.573 -0.088 1.00 91.50 122 VAL A O 1
ATOM 990 N N . LEU A 1 123 ? -2.540 7.090 -1.601 1.00 92.62 123 LEU A N 1
ATOM 991 C CA . LEU A 1 123 ? -3.450 7.787 -0.707 1.00 92.62 123 LEU A CA 1
ATOM 992 C C . LEU A 1 123 ? -4.579 6.848 -0.273 1.00 92.62 123 LEU A C 1
ATOM 994 O O . LEU A 1 123 ? -5.356 6.385 -1.107 1.00 92.62 123 LEU A O 1
ATOM 998 N N . CYS A 1 124 ? -4.711 6.638 1.034 1.00 92.62 124 CYS A N 1
ATOM 999 C CA . CYS A 1 124 ? -5.850 5.944 1.632 1.00 92.62 124 CYS A CA 1
ATOM 1000 C C . CYS A 1 124 ? -6.791 6.968 2.273 1.00 92.62 124 CYS A C 1
ATOM 1002 O O . CYS A 1 124 ? -6.392 7.690 3.187 1.00 92.62 124 CYS A O 1
ATOM 1004 N N . GLN A 1 125 ? -8.035 7.028 1.803 1.00 93.00 125 GLN A N 1
ATOM 1005 C CA . GLN A 1 125 ? -9.078 7.873 2.381 1.00 93.00 125 GLN A CA 1
ATOM 1006 C C . GLN A 1 125 ? -9.929 7.045 3.339 1.00 93.00 125 GLN A C 1
ATOM 1008 O O . GLN A 1 125 ? -10.552 6.059 2.934 1.00 93.00 125 GLN A O 1
ATOM 1013 N N . LEU A 1 126 ? -9.940 7.458 4.603 1.00 92.38 126 LEU A N 1
ATOM 1014 C CA . LEU A 1 126 ? -10.742 6.842 5.654 1.00 92.38 126 LEU A CA 1
ATOM 1015 C C . LEU A 1 126 ? -12.162 7.414 5.656 1.00 92.38 126 LEU A C 1
ATOM 1017 O O . LEU A 1 126 ? -12.413 8.487 5.100 1.00 92.38 126 LEU A O 1
ATOM 1021 N N . GLU A 1 127 ? -13.091 6.698 6.278 1.00 90.69 127 GLU A N 1
ATOM 1022 C CA . GLU A 1 127 ? -14.414 7.239 6.565 1.00 90.69 127 GLU A CA 1
ATOM 1023 C C . GLU A 1 127 ? -14.347 8.466 7.480 1.00 90.69 127 GLU A C 1
ATOM 1025 O O . GLU A 1 127 ? -13.427 8.634 8.285 1.00 90.69 127 GLU A O 1
ATOM 1030 N N . MET A 1 128 ? -15.330 9.350 7.316 1.00 85.31 128 MET A N 1
ATOM 1031 C CA . MET A 1 128 ? -15.441 10.533 8.153 1.00 85.31 128 MET A CA 1
ATOM 1032 C C . MET A 1 128 ? -15.788 10.102 9.575 1.00 85.31 128 MET A C 1
ATOM 1034 O O . MET A 1 128 ? -16.749 9.367 9.789 1.00 85.31 128 MET A O 1
ATOM 1038 N N . THR A 1 129 ? -15.035 10.610 10.542 1.00 81.88 129 THR A N 1
ATOM 1039 C CA . THR A 1 129 ? -15.327 10.436 11.960 1.00 81.88 129 THR A CA 1
ATOM 1040 C C . THR A 1 129 ? -15.428 11.804 12.612 1.00 81.88 129 THR A C 1
ATOM 1042 O O . THR A 1 129 ? -14.522 12.625 12.498 1.00 81.88 129 THR A O 1
ATOM 1045 N N . SER A 1 130 ? -16.524 12.039 13.322 1.00 74.75 130 SER A N 1
ATOM 1046 C CA . SER A 1 130 ? -16.656 13.154 14.253 1.00 74.75 130 SER A CA 1
ATOM 1047 C C . SER A 1 130 ? -16.634 12.570 15.660 1.00 74.75 130 SER A C 1
ATOM 1049 O O . SER A 1 130 ? -17.645 12.031 16.114 1.00 74.75 130 SER A O 1
ATOM 1051 N N . SER A 1 131 ? -15.482 12.619 16.334 1.00 72.50 131 SER A N 1
ATOM 1052 C CA . SER A 1 131 ? -15.481 12.385 17.779 1.00 72.50 131 SER A CA 1
ATOM 1053 C C . SER A 1 131 ? -15.821 13.694 18.476 1.00 72.50 131 SER A C 1
ATOM 1055 O O . SER A 1 131 ? -15.247 14.731 18.154 1.00 72.50 131 SER A O 1
ATOM 1057 N N . ASN A 1 132 ? -16.731 13.632 19.445 1.00 64.81 132 ASN A N 1
ATOM 1058 C CA . ASN A 1 132 ? -17.076 14.768 20.300 1.00 64.81 132 ASN A CA 1
ATOM 1059 C C . ASN A 1 132 ? -16.087 14.938 21.470 1.00 64.81 132 ASN A C 1
ATOM 1061 O O . ASN A 1 132 ? -16.345 15.722 22.379 1.00 64.81 132 ASN A O 1
ATOM 1065 N N . ASP A 1 133 ? -14.979 14.190 21.477 1.00 75.25 133 ASP A N 1
ATOM 1066 C CA . ASP A 1 133 ? -13.962 14.297 22.517 1.00 75.25 133 ASP A CA 1
ATOM 1067 C C . ASP A 1 133 ? -13.193 15.617 22.416 1.00 75.25 133 ASP A C 1
ATOM 1069 O O . ASP A 1 133 ? -12.703 16.002 21.347 1.00 75.25 133 ASP A O 1
ATOM 1073 N N . GLU A 1 134 ? -12.966 16.255 23.561 1.00 72.31 134 GLU A N 1
ATOM 1074 C CA . GLU A 1 134 ? -12.102 17.428 23.643 1.00 72.31 134 GLU A CA 1
ATOM 1075 C C . GLU A 1 134 ? -10.694 17.114 23.092 1.00 72.31 134 GLU A C 1
ATOM 1077 O O . GLU A 1 134 ? -10.086 16.074 23.373 1.00 72.31 134 GLU A O 1
ATOM 1082 N N . GLY A 1 135 ? -10.180 18.002 22.236 1.00 70.75 135 GLY A N 1
ATOM 1083 C CA . GLY A 1 135 ? -8.872 17.849 21.592 1.00 70.75 135 GLY A CA 1
ATOM 1084 C C . GLY A 1 135 ? -8.816 16.843 20.435 1.00 70.75 135 GLY A C 1
ATOM 1085 O O . GLY A 1 135 ? -7.718 16.538 19.968 1.00 70.75 135 GLY A O 1
ATOM 1086 N N . PHE A 1 136 ? -9.953 16.322 19.950 1.00 71.31 136 PHE A N 1
ATOM 1087 C CA . PHE A 1 136 ? -10.000 15.476 18.746 1.00 71.31 136 PHE A CA 1
ATOM 1088 C C . PHE A 1 136 ? -9.396 16.165 17.510 1.00 71.31 136 PHE A C 1
ATOM 1090 O O . PHE A 1 136 ? -8.714 15.525 16.712 1.00 71.31 136 PHE A O 1
ATOM 1097 N N . GLU A 1 137 ? -9.574 17.481 17.404 1.00 76.12 137 GLU A N 1
ATOM 1098 C CA . GLU A 1 137 ? -9.070 18.297 16.294 1.00 76.12 137 GLU A CA 1
ATOM 1099 C C . GLU A 1 137 ? -7.612 18.758 16.475 1.00 76.12 137 GLU A C 1
ATOM 1101 O O . GLU A 1 137 ? -7.043 19.410 15.598 1.00 76.12 137 GLU A O 1
ATOM 1106 N N . THR A 1 138 ? -6.964 18.412 17.593 1.00 84.75 138 THR A N 1
ATOM 1107 C CA . THR A 1 138 ? -5.567 18.788 17.828 1.00 84.75 138 THR A CA 1
ATOM 1108 C C . THR A 1 138 ? -4.643 18.020 16.880 1.00 84.75 138 THR A C 1
ATOM 1110 O O . THR A 1 138 ? -4.703 16.792 16.777 1.00 84.75 138 THR A O 1
ATOM 1113 N N . LEU A 1 139 ? -3.709 18.732 16.237 1.00 85.44 139 LEU A N 1
ATOM 1114 C CA . LEU A 1 139 ? -2.735 18.168 15.290 1.00 85.44 139 LEU A CA 1
ATOM 1115 C C . LEU A 1 139 ? -1.986 16.948 15.852 1.00 85.44 139 LEU A C 1
ATOM 1117 O O . LEU A 1 139 ? -1.746 15.976 15.136 1.00 85.44 139 LEU A O 1
ATOM 1121 N N . GLU A 1 140 ? -1.605 16.993 17.128 1.00 87.00 140 GLU A N 1
ATOM 1122 C CA . GLU A 1 140 ? -0.903 15.900 17.805 1.00 87.00 140 GLU A CA 1
ATOM 1123 C C . GLU A 1 140 ? -1.758 14.636 17.865 1.00 87.00 140 GLU A C 1
ATOM 1125 O O . GLU A 1 140 ? -1.304 13.562 17.469 1.00 87.00 140 GLU A O 1
ATOM 1130 N N . ARG A 1 141 ? -3.027 14.761 18.265 1.00 84.88 141 ARG A N 1
ATOM 1131 C CA . ARG A 1 141 ? -3.951 13.627 18.336 1.00 84.88 141 ARG A CA 1
ATOM 1132 C C . ARG A 1 141 ? -4.207 13.026 16.957 1.00 84.88 141 ARG A C 1
ATOM 1134 O O . ARG A 1 141 ? -4.231 11.801 16.839 1.00 84.88 141 ARG A O 1
ATOM 1141 N N . ILE A 1 142 ? -4.300 13.848 15.909 1.00 86.00 142 ILE A N 1
ATOM 1142 C CA . ILE A 1 142 ? -4.405 13.375 14.518 1.00 86.00 142 ILE A CA 1
ATOM 1143 C C . ILE A 1 142 ? -3.156 12.572 14.123 1.00 86.00 142 ILE A C 1
ATOM 1145 O O . ILE A 1 142 ? -3.277 11.467 13.590 1.00 86.00 142 ILE A O 1
ATOM 1149 N N . LYS A 1 143 ? -1.951 13.078 14.422 1.00 88.19 143 LYS A N 1
ATOM 1150 C CA . LYS A 1 143 ? -0.686 12.372 14.145 1.00 88.19 143 LYS A CA 1
ATOM 1151 C C . LYS A 1 143 ? -0.606 11.036 14.886 1.00 88.19 143 LYS A C 1
ATOM 1153 O O . LYS A 1 143 ? -0.331 10.014 14.260 1.00 88.19 143 LYS A O 1
ATOM 1158 N N . HIS A 1 144 ? -0.892 11.024 16.188 1.00 88.38 144 HIS A N 1
ATOM 1159 C CA . HIS A 1 144 ? -0.878 9.803 16.996 1.00 88.38 144 HIS A CA 1
ATOM 1160 C C . HIS A 1 144 ? -1.915 8.784 16.516 1.00 88.38 144 HIS A C 1
ATOM 1162 O O . HIS A 1 144 ? -1.590 7.605 16.375 1.00 88.38 144 HIS A O 1
ATOM 1168 N N . SER A 1 145 ? -3.127 9.234 16.187 1.00 88.81 145 SER A N 1
ATOM 1169 C CA . SER A 1 145 ? -4.187 8.368 15.656 1.00 88.81 145 SER A CA 1
ATOM 1170 C C . SER A 1 145 ? -3.786 7.757 14.314 1.00 88.81 145 SER A C 1
ATOM 1172 O O . SER A 1 145 ? -3.975 6.563 14.102 1.00 88.81 145 SER A O 1
ATOM 1174 N N . LYS A 1 146 ? -3.150 8.541 13.432 1.00 89.19 146 LYS A N 1
ATOM 1175 C CA . LYS A 1 146 ? -2.618 8.057 12.151 1.00 89.19 146 LYS A CA 1
ATOM 1176 C C . LYS A 1 146 ? -1.545 6.980 12.348 1.00 89.19 146 LYS A C 1
ATOM 1178 O O . LYS A 1 146 ? -1.584 5.952 11.678 1.00 89.19 146 LYS A O 1
ATOM 1183 N N . ILE A 1 147 ? -0.614 7.187 13.280 1.00 89.56 147 ILE A N 1
ATOM 1184 C CA . ILE A 1 147 ? 0.432 6.202 13.604 1.00 89.56 147 ILE A CA 1
ATOM 1185 C C . ILE A 1 147 ? -0.192 4.915 14.152 1.00 89.56 147 ILE A C 1
ATOM 1187 O O . ILE A 1 147 ? 0.129 3.826 13.677 1.00 89.56 147 ILE A O 1
ATOM 1191 N N . LEU A 1 148 ? -1.114 5.029 15.112 1.00 89.81 148 LEU A N 1
ATOM 1192 C CA . LEU A 1 148 ? -1.802 3.878 15.698 1.00 89.81 148 LEU A CA 1
ATOM 1193 C C . LEU A 1 148 ? -2.571 3.086 14.631 1.00 89.81 148 LEU A C 1
ATOM 1195 O O . LEU A 1 148 ? -2.519 1.857 14.615 1.00 89.81 148 LEU A O 1
ATOM 1199 N N . TYR A 1 149 ? -3.219 3.794 13.703 1.00 91.31 149 TYR A N 1
ATOM 1200 C CA . TYR A 1 149 ? -3.910 3.196 12.569 1.00 91.31 149 TYR A CA 1
ATOM 1201 C C . TYR A 1 149 ? -2.959 2.377 11.689 1.00 91.31 149 TYR A C 1
ATOM 1203 O O . TYR A 1 149 ? -3.255 1.226 11.380 1.00 91.31 149 TYR A O 1
ATOM 1211 N N . TYR A 1 150 ? -1.786 2.916 11.336 1.00 90.31 150 TYR A N 1
ATOM 1212 C CA . TYR A 1 150 ? -0.785 2.172 10.562 1.00 90.31 150 TYR A CA 1
ATOM 1213 C C . TYR A 1 150 ? -0.243 0.946 11.305 1.00 90.31 150 TYR A C 1
ATOM 1215 O O . TYR A 1 150 ? -0.044 -0.107 10.694 1.00 90.31 150 TYR A O 1
ATOM 1223 N N . ILE A 1 151 ? -0.043 1.041 12.622 1.00 88.81 151 ILE A N 1
ATOM 1224 C CA . ILE A 1 151 ? 0.376 -0.105 13.440 1.00 88.81 151 ILE A CA 1
ATOM 1225 C C . ILE A 1 151 ? -0.697 -1.198 13.406 1.00 88.81 151 ILE A C 1
ATOM 1227 O O . ILE A 1 151 ? -0.375 -2.369 13.220 1.00 88.81 151 ILE A O 1
ATOM 1231 N N . GLN A 1 152 ? -1.972 -0.838 13.547 1.00 90.69 152 GLN A N 1
ATOM 1232 C CA . GLN A 1 152 ? -3.056 -1.816 13.495 1.00 90.69 152 GLN A CA 1
ATOM 1233 C C . GLN A 1 152 ? -3.194 -2.436 12.102 1.00 90.69 152 GLN A C 1
ATOM 1235 O O . GLN A 1 152 ? -3.256 -3.657 11.973 1.00 90.69 152 GLN A O 1
ATOM 1240 N N . LEU A 1 153 ? -3.169 -1.611 11.056 1.00 90.38 153 LEU A N 1
ATOM 1241 C CA . LEU A 1 153 ? -3.247 -2.067 9.673 1.00 90.38 153 LEU A CA 1
ATOM 1242 C C . LEU A 1 153 ? -2.109 -3.040 9.332 1.00 90.38 153 LEU A C 1
ATOM 1244 O O . LEU A 1 153 ? -2.359 -4.096 8.757 1.00 90.38 153 LEU A O 1
ATOM 1248 N N . SER A 1 154 ? -0.873 -2.728 9.731 1.00 86.12 154 SER A N 1
ATOM 1249 C CA . SER A 1 154 ? 0.277 -3.608 9.478 1.00 86.12 154 SER A CA 1
ATOM 1250 C C . SER A 1 154 ? 0.152 -4.962 10.182 1.00 86.12 154 SER A C 1
ATOM 1252 O O . SER A 1 154 ? 0.466 -5.989 9.579 1.00 86.12 154 SER A O 1
ATOM 1254 N N . LYS A 1 155 ? -0.377 -5.008 11.414 1.00 87.25 155 LYS A N 1
ATOM 1255 C CA . LYS A 1 155 ? -0.667 -6.272 12.115 1.00 87.25 155 LYS A CA 1
ATOM 1256 C C . LYS A 1 155 ? -1.673 -7.129 11.349 1.00 87.25 155 LYS A C 1
ATOM 1258 O O . LYS A 1 155 ? -1.412 -8.310 11.131 1.00 87.25 155 LYS A O 1
ATOM 1263 N N . LEU A 1 156 ? -2.786 -6.532 10.916 1.00 89.00 156 LEU A N 1
ATOM 1264 C CA . LEU A 1 156 ? -3.841 -7.248 10.193 1.00 89.00 156 LEU A CA 1
ATOM 1265 C C . LEU A 1 156 ? -3.349 -7.790 8.852 1.00 89.00 156 LEU A C 1
ATOM 1267 O O . LEU A 1 156 ? -3.592 -8.947 8.519 1.00 89.00 156 LEU A O 1
ATOM 1271 N N . LEU A 1 157 ? -2.609 -6.978 8.102 1.00 85.12 157 LEU A N 1
ATOM 1272 C CA . LEU A 1 157 ? -2.057 -7.403 6.824 1.00 85.12 157 LEU A CA 1
ATOM 1273 C C . LEU A 1 157 ? -0.998 -8.511 6.983 1.00 85.12 157 LEU A C 1
ATOM 1275 O O . LEU A 1 157 ? -0.922 -9.408 6.145 1.00 85.12 157 LEU A O 1
ATOM 1279 N N . THR A 1 158 ? -0.200 -8.480 8.057 1.00 81.12 158 THR A N 1
ATOM 1280 C CA . THR A 1 158 ? 0.791 -9.534 8.347 1.00 81.12 158 THR A CA 1
ATOM 1281 C C . THR A 1 158 ? 0.105 -10.861 8.667 1.00 81.12 158 THR A C 1
ATOM 1283 O O . THR A 1 158 ? 0.526 -11.907 8.176 1.00 81.12 158 THR A O 1
ATOM 1286 N N . TYR A 1 159 ? -0.950 -10.820 9.488 1.00 82.94 159 TYR A N 1
ATOM 1287 C CA . TYR A 1 159 ? -1.665 -12.012 9.941 1.00 82.94 159 TYR A CA 1
ATOM 1288 C C . TYR A 1 159 ? -2.495 -12.655 8.824 1.00 82.94 159 TYR A C 1
ATOM 1290 O O . TYR A 1 159 ? -2.426 -13.865 8.638 1.00 82.94 159 TYR A O 1
ATOM 1298 N N . ASN A 1 160 ? -3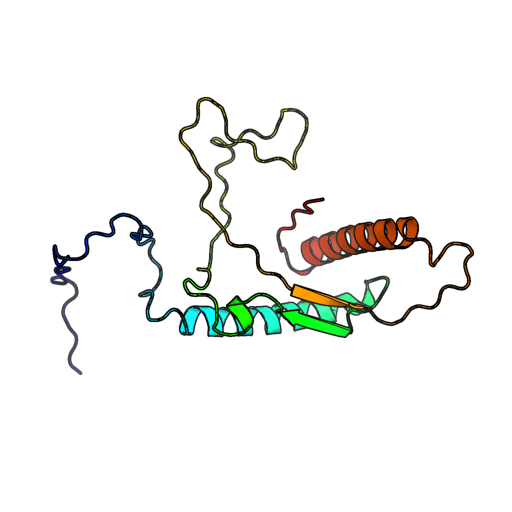.240 -11.847 8.064 1.00 77.44 160 ASN A N 1
ATOM 1299 C CA . ASN A 1 160 ? -4.203 -12.351 7.084 1.00 77.44 160 ASN A CA 1
ATOM 1300 C C . ASN A 1 160 ? -3.605 -12.579 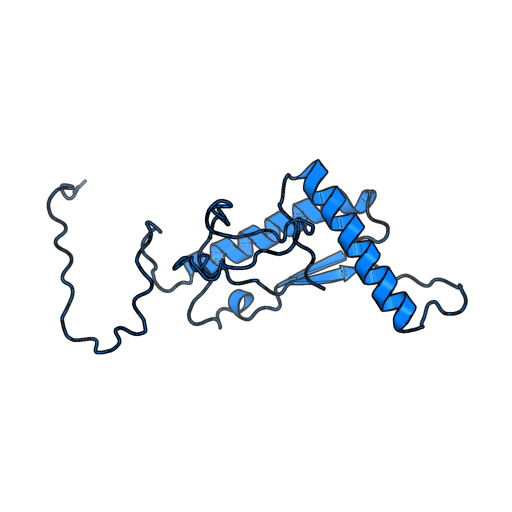5.688 1.00 77.44 160 ASN A C 1
ATOM 1302 O O . ASN A 1 160 ? -4.107 -13.420 4.948 1.00 77.44 160 ASN A O 1
ATOM 1306 N N . ILE A 1 161 ? -2.584 -11.807 5.291 1.00 71.56 161 ILE A N 1
ATOM 1307 C CA . ILE A 1 161 ? -2.124 -11.755 3.888 1.00 71.56 161 ILE A CA 1
ATOM 1308 C C . ILE A 1 161 ? -0.598 -11.961 3.760 1.00 71.56 161 ILE A C 1
ATOM 1310 O O . ILE A 1 161 ? -0.063 -12.010 2.658 1.00 71.56 161 ILE A O 1
ATOM 1314 N N . HIS A 1 162 ? 0.126 -12.145 4.872 1.00 72.12 162 HIS A N 1
ATOM 1315 C CA . HIS A 1 162 ? 1.578 -12.402 4.894 1.00 72.12 162 HIS A CA 1
ATOM 1316 C C . HIS A 1 162 ? 2.446 -11.353 4.177 1.00 72.12 162 HIS A C 1
ATOM 1318 O O . HIS A 1 162 ? 3.568 -11.640 3.754 1.00 72.12 162 HIS A O 1
ATOM 1324 N N . TYR A 1 163 ? 1.966 -10.118 4.066 1.00 66.38 163 TYR A N 1
ATOM 1325 C CA . TYR A 1 163 ? 2.793 -9.015 3.589 1.00 66.38 163 TYR A CA 1
ATOM 1326 C C . TYR A 1 163 ? 3.821 -8.590 4.650 1.00 66.38 163 TYR A C 1
ATOM 1328 O O . TYR A 1 163 ? 3.596 -8.714 5.855 1.00 66.38 163 TYR A O 1
ATOM 1336 N N . ILE A 1 164 ? 4.956 -8.062 4.187 1.00 57.25 164 ILE A N 1
ATOM 1337 C CA . ILE A 1 164 ? 6.022 -7.522 5.037 1.00 57.25 164 ILE A CA 1
ATOM 1338 C C . ILE A 1 164 ? 5.831 -6.009 5.155 1.00 57.25 164 ILE A C 1
ATOM 1340 O O . ILE A 1 164 ? 5.710 -5.317 4.145 1.00 57.25 164 ILE A O 1
ATOM 1344 N N . PHE A 1 165 ? 5.853 -5.492 6.383 1.00 55.47 165 PHE A N 1
ATOM 1345 C CA . PHE A 1 165 ? 5.672 -4.070 6.676 1.00 55.47 165 PHE A CA 1
ATOM 1346 C C . PHE A 1 165 ? 6.862 -3.515 7.443 1.00 55.47 165 PHE A C 1
ATOM 1348 O O . PHE A 1 165 ? 7.301 -4.097 8.433 1.00 55.47 165 PHE A O 1
ATOM 1355 N N . LEU A 1 166 ? 7.335 -2.347 7.018 1.00 48.72 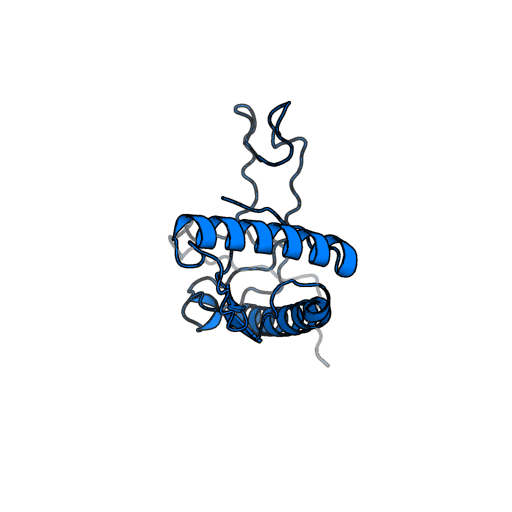166 LEU A N 1
ATOM 1356 C CA . LEU A 1 166 ? 8.272 -1.513 7.760 1.00 48.72 166 LEU A CA 1
ATOM 1357 C C . LEU A 1 166 ? 7.636 -0.132 7.895 1.00 48.72 166 LEU A C 1
ATOM 1359 O O . LEU A 1 166 ? 7.425 0.562 6.904 1.00 48.72 166 LEU A O 1
ATOM 1363 N N . ALA A 1 167 ? 7.284 0.242 9.123 1.00 36.47 167 ALA A N 1
ATOM 1364 C CA . ALA A 1 167 ? 6.845 1.596 9.418 1.00 36.47 167 ALA A CA 1
ATOM 1365 C C . ALA A 1 167 ? 8.089 2.486 9.510 1.00 36.47 167 ALA A C 1
ATOM 1367 O O . ALA A 1 167 ? 8.853 2.390 10.467 1.00 36.47 167 ALA A O 1
ATOM 1368 N N . THR A 1 168 ? 8.311 3.323 8.501 1.00 33.59 168 THR A N 1
ATOM 1369 C CA . THR A 1 168 ? 9.319 4.385 8.550 1.00 33.59 168 THR A CA 1
ATOM 1370 C C . THR A 1 168 ? 8.644 5.660 9.047 1.00 33.59 168 THR A C 1
ATOM 1372 O O . THR A 1 168 ? 7.734 6.163 8.385 1.00 33.59 168 THR A O 1
ATOM 1375 N N . THR A 1 169 ? 9.035 6.116 10.237 1.00 31.20 169 THR A N 1
ATOM 1376 C CA . THR A 1 169 ? 8.569 7.362 10.874 1.00 31.20 169 THR A CA 1
ATOM 1377 C C . THR A 1 169 ? 9.206 8.594 10.264 1.00 31.20 169 THR A C 1
ATOM 1379 O O . THR A 1 169 ? 10.436 8.531 10.037 1.00 31.20 169 THR A O 1
#

Nearest PDB structures (foldseek):
  8k38-assembly1_B  TM=2.088E-01  e=2.809E-01  Escherichia phage Lambda
  8wkq-assembly1_T  TM=2.941E-01  e=4.907E+00  Salmonella enterica subsp. enterica serovar Typhimurium str. LT2

Solvent-accessible surface area (backbone atoms only — not comparable to full-atom values): 11334 Å² total; per-residue (Å²): 139,84,82,80,72,93,84,75,80,82,79,83,78,72,93,77,69,96,53,83,86,69,68,71,78,84,61,96,60,78,80,83,70,91,38,60,66,51,38,53,51,48,55,50,50,52,54,50,52,47,54,57,54,51,69,45,34,84,79,43,97,61,38,64,76,45,76,43,73,71,33,51,55,73,68,78,67,42,92,73,46,69,72,95,70,83,90,75,76,61,66,91,53,32,39,52,56,98,84,37,98,85,48,84,40,67,37,97,88,44,92,58,74,79,81,89,73,85,83,80,50,65,47,76,40,62,59,92,79,85,70,91,54,87,62,57,85,36,70,65,50,48,53,52,50,52,52,53,48,52,55,53,50,47,52,51,41,36,73,77,68,67,53,89,78,80,90,82,130

Foldseek 3Di:
DDDDDPPDDDDPPDPPDPPPVPCPPDDPDPPCDQCVVVLVVVVVVQVVVVVVQQVCQVVAPWGFDDKAFPFCSNVPNDSHRFDDDDQPDPCVQFDDDPPHPQDTHGDPPHPDDGPDGDDTDMDTDTDDDDDPDPCCPPPVVVVVVVVVRVVSSQVVCCVPPVDDDHDDD